Protein AF-A0A0A9X3Y9-F1 (afdb_monomer)

Mean predicted aligned error: 18.19 Å

Solvent-accessible surface area (backbone atoms only — not comparable to full-atom values): 8065 Å² total; per-residue (Å²): 140,82,89,83,89,78,82,82,83,85,75,79,86,80,80,80,79,80,78,83,81,86,80,88,84,90,82,91,84,82,91,76,93,70,94,66,96,68,75,94,68,76,80,76,69,90,61,78,88,78,79,53,53,28,34,36,40,40,36,77,42,88,61,95,56,90,63,62,47,80,47,80,45,82,42,85,88,85,21,41,38,35,42,36,33,38,23,79,68,66,45,67,63,49,51,56,48,48,49,71,76,72,53,58,91,92,58,77,67,38,78,44,75,65,78,134

pLDDT: mean 70.34, std 19.53, range [39.12, 94.69]

Secondary structure (DSSP, 8-state):
---------------------------------------------SS-----SEEEEEEEE-SS-SS-EEEEEEETTTEEEEEEEEESTTHHHHHHHHHHHH--TTS--EEEE---

Foldseek 3Di:
DDDDDDDDDPPDDDDDPDDPDDDDDDDDDDDDDDPDPDDPPVPPPPDDPDDFLEEEEEAEDPDPDQAKDWDWDQDPPNRIYIYIYHYPPPRVVRVVVCCVPPPDPVGDYHYHYDDD

Sequence (116 aa):
GTSISNVDALSRIELHNQECKTDSSESDAENQETESSKDDEIKVKELPVNHAKNQIIIKLGEQPINEYHVEIETVHNNRNRITVIFQKNDLETQIVKFIKEYLKPSKSYGVYFESD

Nearest PDB structures (foldseek):
  3bfk-assembly2_B  TM=5.700E-01  e=4.704E-01  Plasmodium falciparum 3D7
  8imx-assembly1_S  TM=3.424E-01  e=6.110E-01  Homo sapiens
  8imy-assembly1_S  TM=3.207E-01  e=1.254E+00  Homo sapiens

Radius of gyration: 26.27 Å; Cα contacts (8 Å, |Δi|>4): 108; chains: 1; bounding box: 86×44×50 Å

Structure (mmCIF, N/CA/C/O backbone):
data_AF-A0A0A9X3Y9-F1
#
_entry.id   AF-A0A0A9X3Y9-F1
#
loop_
_atom_site.group_PDB
_atom_site.id
_atom_site.type_symbol
_atom_site.label_atom_id
_atom_site.label_alt_id
_atom_site.label_comp_id
_atom_site.label_asym_id
_atom_site.label_entity_id
_atom_site.label_seq_id
_atom_site.pdbx_PDB_ins_code
_atom_site.Cartn_x
_atom_site.Cartn_y
_atom_site.Cartn_z
_atom_site.occupancy
_atom_site.B_iso_or_equiv
_atom_site.auth_seq_id
_atom_site.auth_comp_id
_atom_site.auth_asym_id
_atom_site.auth_atom_id
_atom_site.pdbx_PDB_model_num
ATOM 1 N N . GLY A 1 1 ? -46.252 -31.664 -10.131 1.00 47.94 1 GLY A N 1
ATOM 2 C CA . GLY A 1 1 ? -45.062 -32.078 -9.379 1.00 47.94 1 GLY A CA 1
ATOM 3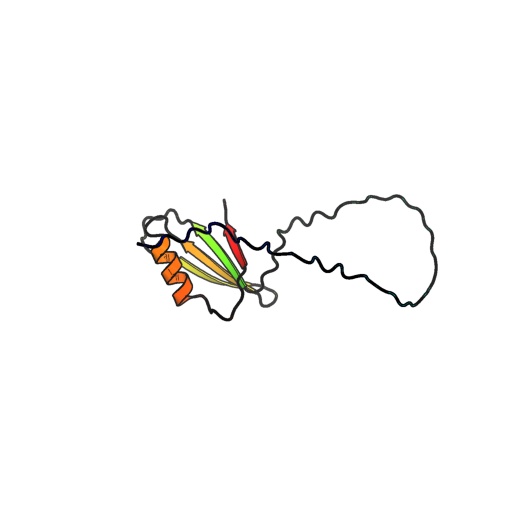 C C . GLY A 1 1 ? -44.202 -32.893 -10.302 1.00 47.94 1 GLY A C 1
ATOM 4 O O . GLY A 1 1 ? -44.686 -33.904 -10.786 1.00 47.94 1 GLY A O 1
ATOM 5 N N . THR A 1 2 ? -42.981 -32.433 -10.553 1.00 43.53 2 THR A N 1
ATOM 6 C CA . THR A 1 2 ? -41.956 -33.223 -11.237 1.00 43.53 2 THR A CA 1
ATOM 7 C C . THR A 1 2 ? -40.610 -32.770 -10.691 1.00 43.53 2 THR A C 1
ATOM 9 O O . THR A 1 2 ? -40.119 -31.698 -11.032 1.00 43.53 2 THR A O 1
ATOM 12 N N . SER A 1 3 ? -40.079 -33.556 -9.758 1.00 48.38 3 SER A N 1
ATOM 13 C CA . SER A 1 3 ? -38.710 -33.444 -9.267 1.00 48.38 3 SER A CA 1
ATOM 14 C C . SER A 1 3 ? -37.771 -33.999 -10.328 1.00 48.38 3 SER A C 1
ATOM 16 O O . SER A 1 3 ? -37.984 -35.113 -10.802 1.00 48.38 3 SER A O 1
ATOM 18 N N . ILE A 1 4 ? -36.724 -33.252 -10.669 1.00 56.09 4 ILE A N 1
ATOM 19 C CA . ILE A 1 4 ? -35.565 -33.790 -11.378 1.00 56.09 4 ILE A CA 1
ATOM 20 C C . ILE A 1 4 ? -34.338 -33.373 -10.569 1.00 56.09 4 ILE A C 1
ATOM 22 O O . ILE A 1 4 ? -33.915 -32.221 -10.583 1.00 56.09 4 ILE A O 1
ATOM 26 N N . SER A 1 5 ? -33.849 -34.327 -9.784 1.00 58.06 5 SER A N 1
ATOM 27 C CA . SER A 1 5 ? -32.543 -34.336 -9.133 1.00 58.06 5 SER A CA 1
ATOM 28 C C . SER A 1 5 ? -31.460 -34.648 -10.161 1.00 58.06 5 SER A C 1
ATOM 30 O O . SER A 1 5 ? -31.676 -35.551 -10.960 1.00 58.06 5 SER A O 1
ATOM 32 N N . ASN A 1 6 ? -30.332 -33.940 -10.093 1.00 51.44 6 ASN A N 1
ATOM 33 C CA . ASN A 1 6 ? -28.977 -34.322 -10.535 1.00 51.44 6 ASN A CA 1
ATOM 34 C C . ASN A 1 6 ? -28.089 -33.119 -10.150 1.00 51.44 6 ASN A C 1
ATOM 36 O O . ASN A 1 6 ? -28.053 -32.129 -10.871 1.00 51.44 6 ASN A O 1
ATOM 40 N N . VAL A 1 7 ? -27.643 -32.961 -8.900 1.00 52.81 7 VAL A N 1
ATOM 41 C CA . VAL A 1 7 ? -26.524 -33.663 -8.237 1.00 52.81 7 VAL A CA 1
ATOM 42 C C . VAL A 1 7 ? -25.320 -33.830 -9.169 1.00 52.81 7 VAL A C 1
ATOM 44 O O . VAL A 1 7 ? -25.340 -34.644 -10.082 1.00 52.81 7 VAL A O 1
ATOM 47 N N . ASP A 1 8 ? -24.310 -33.009 -8.887 1.00 59.16 8 ASP A N 1
ATOM 48 C CA . ASP A 1 8 ? -22.896 -33.140 -9.237 1.00 59.16 8 ASP A CA 1
ATOM 49 C C . ASP A 1 8 ? -22.507 -33.395 -10.697 1.00 59.16 8 ASP 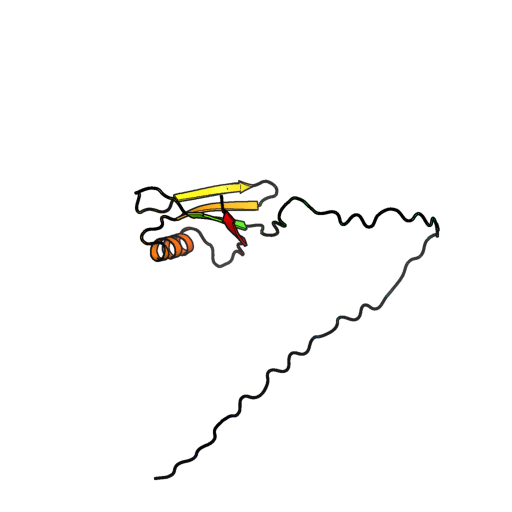A C 1
ATOM 51 O O . ASP A 1 8 ? -22.326 -34.520 -11.154 1.00 59.16 8 ASP A O 1
ATOM 55 N N . ALA A 1 9 ? -22.171 -32.298 -11.374 1.00 53.84 9 ALA A N 1
ATOM 56 C CA . ALA A 1 9 ? -21.196 -32.306 -12.456 1.00 53.84 9 ALA A CA 1
ATOM 57 C C . ALA A 1 9 ? -20.095 -31.270 -12.167 1.00 53.84 9 ALA A C 1
ATOM 59 O O . ALA A 1 9 ? -19.927 -30.291 -12.893 1.00 53.84 9 ALA A O 1
ATOM 60 N N . LEU A 1 10 ? -19.334 -31.474 -11.084 1.00 50.09 10 LEU A N 1
ATOM 61 C CA . LEU A 1 10 ? -18.016 -30.852 -10.921 1.00 50.09 10 LEU A CA 1
ATOM 62 C C . LEU A 1 10 ? -17.058 -31.487 -11.939 1.00 50.09 10 LEU A C 1
ATOM 64 O O . LEU A 1 10 ? -16.356 -32.458 -11.649 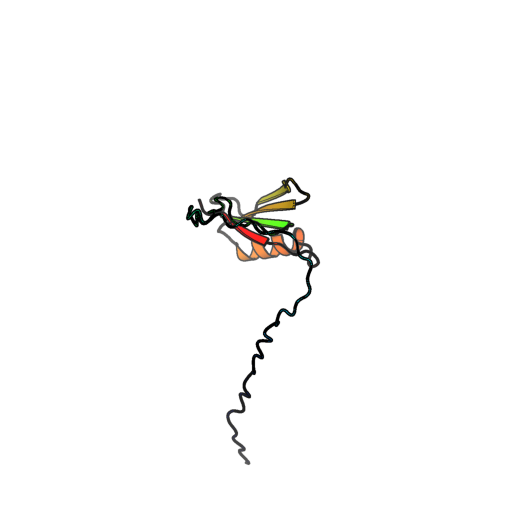1.00 50.09 10 LEU A O 1
ATOM 68 N N . SER A 1 11 ? -17.070 -30.961 -13.165 1.00 48.09 11 SER A N 1
ATOM 69 C CA . SER A 1 11 ? -16.106 -31.345 -14.191 1.00 48.09 11 SER A CA 1
ATOM 70 C C . SER A 1 11 ? -14.742 -30.743 -13.856 1.00 48.09 11 SER A C 1
ATOM 72 O O . SER A 1 11 ? -14.597 -29.539 -13.649 1.00 48.09 11 SER A O 1
ATOM 74 N N . ARG A 1 12 ? -13.763 -31.638 -13.751 1.00 58.66 12 ARG A N 1
ATOM 75 C CA . ARG A 1 12 ? -12.393 -31.439 -13.275 1.00 58.66 12 ARG A CA 1
ATOM 76 C C . ARG A 1 12 ? -11.654 -30.402 -14.124 1.00 58.66 12 ARG A C 1
ATOM 78 O O . ARG A 1 12 ? -11.668 -30.486 -15.347 1.00 58.66 12 ARG A O 1
ATOM 85 N N . ILE A 1 13 ? -10.978 -29.458 -13.471 1.00 53.56 13 ILE A N 1
ATOM 86 C CA . ILE A 1 13 ? -10.002 -28.582 -14.126 1.00 53.56 13 ILE A CA 1
ATOM 87 C C . ILE A 1 13 ? -8.723 -29.404 -14.327 1.00 53.56 13 ILE A C 1
ATOM 89 O O . ILE A 1 13 ? -8.060 -29.782 -13.364 1.00 53.56 13 ILE A O 1
ATOM 93 N N . GLU A 1 14 ? -8.408 -29.709 -15.582 1.00 51.53 14 GLU A N 1
ATOM 94 C CA . GLU A 1 14 ? -7.163 -30.347 -16.013 1.00 51.53 14 GLU A CA 1
ATOM 95 C C . GLU A 1 14 ? -6.070 -29.272 -16.134 1.00 51.53 14 GLU A C 1
ATOM 97 O O . GLU A 1 14 ? -6.061 -28.472 -17.071 1.00 51.53 14 GLU A O 1
ATOM 102 N N . LEU A 1 15 ? -5.152 -29.214 -15.165 1.00 50.53 15 LEU A N 1
ATOM 103 C CA . LEU A 1 15 ? -3.953 -28.377 -15.253 1.00 50.53 15 LEU A CA 1
ATOM 104 C C . LEU A 1 15 ? -2.914 -29.091 -16.126 1.00 50.53 15 LEU A C 1
ATOM 106 O O . LEU A 1 15 ? -2.210 -29.986 -15.663 1.00 50.53 15 LEU A O 1
ATOM 110 N N . HIS A 1 16 ? -2.815 -28.691 -17.394 1.00 46.00 16 HIS A N 1
ATOM 111 C CA . HIS A 1 16 ? -1.680 -29.051 -18.241 1.00 46.00 16 HIS A CA 1
ATOM 112 C C . HIS A 1 16 ? -0.459 -28.225 -17.815 1.00 46.00 16 HIS A C 1
ATOM 114 O O . HIS A 1 16 ? -0.345 -27.049 -18.157 1.00 46.00 16 HIS A O 1
ATOM 120 N N . ASN A 1 17 ? 0.467 -28.846 -17.081 1.00 51.28 17 ASN A N 1
ATOM 121 C CA . ASN A 1 17 ? 1.818 -28.311 -16.928 1.00 51.28 17 ASN A CA 1
ATOM 122 C C . ASN A 1 17 ? 2.552 -28.508 -18.255 1.00 51.28 17 ASN A C 1
ATOM 124 O O . ASN A 1 17 ? 2.941 -29.621 -18.601 1.00 51.28 17 ASN A O 1
ATOM 128 N N . GLN A 1 18 ? 2.707 -27.429 -19.019 1.00 54.91 18 GLN A N 1
ATOM 129 C CA . GLN A 1 18 ? 3.533 -27.444 -20.215 1.00 54.91 18 GLN A CA 1
ATOM 130 C C . GLN A 1 18 ? 5.003 -27.351 -19.783 1.00 54.91 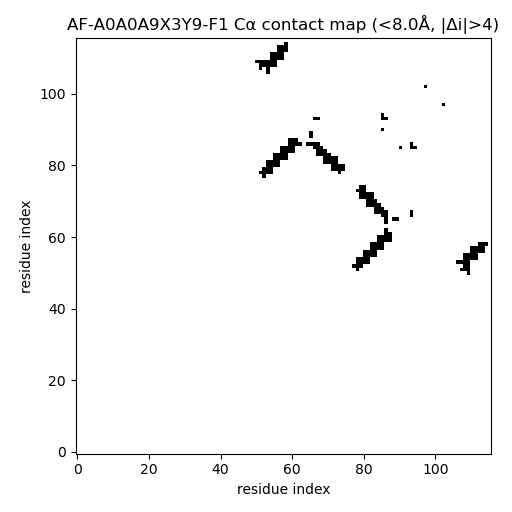18 GLN A C 1
ATOM 132 O O . GLN A 1 18 ? 5.483 -26.299 -19.367 1.00 54.91 18 GLN A O 1
ATOM 137 N N . GLU A 1 19 ? 5.698 -28.485 -19.832 1.00 49.44 19 GLU A N 1
ATOM 138 C CA . GLU A 1 19 ? 7.150 -28.565 -19.700 1.00 49.44 19 GLU A CA 1
ATOM 139 C C . GLU A 1 19 ? 7.793 -27.857 -20.904 1.00 49.44 19 GLU A C 1
ATOM 141 O O . GLU A 1 19 ? 7.691 -28.327 -22.040 1.00 49.44 19 GLU A O 1
ATOM 146 N N . CYS A 1 20 ? 8.458 -26.720 -20.683 1.00 45.38 20 CYS A N 1
ATOM 147 C CA . CYS A 1 20 ? 9.320 -26.132 -21.705 1.00 45.38 20 CYS A CA 1
ATOM 148 C C . CYS A 1 20 ? 10.603 -26.961 -21.797 1.00 45.38 20 CYS A C 1
ATOM 150 O O . CYS A 1 20 ? 11.528 -26.794 -21.003 1.00 45.38 20 CYS A O 1
ATOM 152 N N . LYS A 1 21 ? 10.624 -27.863 -22.781 1.00 44.84 21 LYS A N 1
ATOM 153 C CA . LYS A 1 21 ? 11.830 -28.509 -23.293 1.00 44.84 21 LYS A CA 1
ATOM 154 C C . LYS A 1 21 ? 12.744 -27.449 -23.903 1.00 44.84 21 LYS A C 1
ATOM 156 O O . LYS A 1 21 ? 12.335 -26.694 -24.784 1.00 44.84 21 LYS A O 1
ATOM 161 N N . THR A 1 22 ? 13.968 -27.409 -23.404 1.00 43.25 22 THR A N 1
ATOM 162 C CA . THR A 1 22 ? 15.088 -26.664 -23.970 1.00 43.25 22 THR A CA 1
ATOM 163 C C . THR A 1 22 ? 15.700 -27.521 -25.074 1.00 43.25 22 THR A C 1
ATOM 165 O O . THR A 1 22 ? 16.179 -28.610 -24.773 1.00 43.25 22 THR A O 1
ATOM 168 N N . ASP A 1 23 ? 15.692 -27.036 -26.317 1.00 45.69 23 ASP A N 1
ATOM 169 C CA . ASP A 1 23 ? 16.484 -27.597 -27.415 1.00 45.69 23 ASP A CA 1
ATOM 170 C C . ASP A 1 23 ? 17.497 -26.556 -27.918 1.00 45.69 23 ASP A C 1
ATOM 172 O O . ASP A 1 23 ? 17.240 -25.350 -27.955 1.00 45.69 23 ASP A O 1
ATOM 176 N N . SER A 1 24 ? 18.675 -27.087 -28.219 1.00 46.44 24 SER A N 1
ATOM 177 C CA . SER A 1 24 ? 20.008 -26.492 -28.301 1.00 46.44 24 SER A CA 1
ATOM 178 C C . SER A 1 24 ? 20.343 -25.719 -29.582 1.00 46.44 24 SER A C 1
ATOM 180 O O . SER A 1 24 ? 19.762 -25.983 -30.629 1.00 46.44 24 SER A O 1
ATOM 182 N N . SER A 1 25 ? 21.397 -24.888 -29.500 1.00 49.66 25 SER A N 1
ATOM 183 C CA . SER A 1 25 ? 22.526 -24.796 -30.464 1.00 49.66 25 SER A CA 1
ATOM 184 C C . SER A 1 25 ? 23.476 -23.665 -30.014 1.00 49.66 25 SER A C 1
ATOM 186 O O . SER A 1 25 ? 23.057 -22.512 -29.954 1.00 49.66 25 SER A O 1
ATOM 188 N N . GLU A 1 26 ? 24.628 -23.973 -29.407 1.00 41.41 26 GLU A N 1
ATOM 189 C CA . GLU A 1 26 ? 25.952 -24.248 -30.022 1.00 41.41 26 GLU A CA 1
ATOM 190 C C . GLU A 1 26 ? 26.791 -22.984 -30.293 1.00 41.41 26 GLU A C 1
ATOM 192 O O . GLU A 1 26 ? 26.501 -22.212 -31.202 1.00 41.41 26 GLU A O 1
ATOM 197 N N . SER A 1 27 ? 27.886 -22.836 -29.538 1.00 42.00 27 SER A N 1
ATOM 198 C CA . SER A 1 27 ? 29.199 -22.491 -30.102 1.00 42.00 27 SER A CA 1
ATOM 199 C C . SER A 1 27 ? 30.308 -22.796 -29.088 1.00 42.00 27 SER A C 1
ATOM 201 O O . SER A 1 27 ? 30.355 -22.201 -28.009 1.00 42.00 27 SER A O 1
ATOM 203 N N . ASP A 1 28 ? 31.166 -23.736 -29.476 1.00 40.84 28 ASP A N 1
ATOM 204 C CA . ASP A 1 28 ? 32.383 -24.207 -28.820 1.00 40.84 28 ASP A CA 1
ATOM 205 C C . ASP A 1 28 ? 33.410 -23.106 -28.516 1.00 40.84 28 ASP A C 1
ATOM 207 O O . ASP A 1 28 ? 33.634 -22.227 -29.347 1.00 40.84 28 ASP A O 1
ATOM 211 N N . ALA A 1 29 ? 34.116 -23.236 -27.385 1.00 44.16 29 ALA A N 1
ATOM 212 C CA . ALA A 1 29 ? 35.585 -23.176 -27.340 1.00 44.16 29 ALA A CA 1
ATOM 213 C C . ALA A 1 29 ? 36.137 -23.511 -25.935 1.00 44.16 29 ALA A C 1
ATOM 215 O O . ALA A 1 29 ? 35.890 -22.802 -24.965 1.00 44.16 29 ALA A O 1
ATOM 216 N N . GLU A 1 30 ? 36.942 -24.577 -25.908 1.00 39.12 30 GLU A N 1
ATOM 217 C CA . GLU A 1 30 ? 38.122 -24.818 -25.057 1.00 39.12 30 GLU A CA 1
ATOM 218 C C . GLU A 1 30 ? 37.971 -25.008 -23.534 1.00 39.12 30 GLU A C 1
ATOM 220 O O . GLU A 1 30 ? 38.162 -24.122 -22.708 1.00 39.12 30 GLU A O 1
ATOM 225 N N . ASN A 1 31 ? 37.746 -26.279 -23.198 1.00 45.44 31 ASN A N 1
ATOM 226 C CA . ASN A 1 31 ? 38.464 -27.099 -22.217 1.00 45.44 31 ASN A CA 1
ATOM 227 C C . ASN A 1 31 ? 39.510 -26.408 -21.304 1.00 45.44 31 ASN A C 1
ATOM 229 O O . ASN A 1 31 ? 40.645 -26.170 -21.713 1.00 45.44 31 ASN A O 1
ATOM 233 N N . GLN A 1 32 ? 39.181 -26.283 -20.016 1.00 40.84 32 GLN A N 1
ATOM 234 C CA . GLN A 1 32 ? 40.124 -26.553 -18.928 1.00 40.84 32 GLN A CA 1
ATOM 235 C C . GLN A 1 32 ? 39.399 -27.344 -17.839 1.00 40.84 32 GLN A C 1
ATOM 237 O O . GLN A 1 32 ? 38.677 -26.788 -17.013 1.00 40.84 32 GLN A O 1
ATOM 242 N N . GLU A 1 33 ? 39.612 -28.660 -17.831 1.00 49.53 33 GLU A N 1
ATOM 243 C CA . GLU A 1 33 ? 39.485 -29.444 -16.609 1.00 49.53 33 GLU A CA 1
ATOM 244 C C . GLU A 1 33 ? 40.427 -28.851 -15.560 1.00 49.53 33 GLU A C 1
ATOM 246 O O . GLU A 1 33 ? 41.652 -28.847 -15.686 1.00 49.53 33 GLU A O 1
ATOM 251 N N . THR A 1 34 ? 39.846 -28.331 -14.491 1.00 41.25 34 THR A N 1
ATOM 252 C CA . THR A 1 34 ? 40.511 -28.317 -13.198 1.00 41.25 34 THR A CA 1
ATOM 253 C C . THR A 1 34 ? 39.467 -28.743 -12.189 1.00 41.25 34 THR A C 1
ATOM 255 O O . THR A 1 34 ? 38.680 -27.934 -11.702 1.00 41.25 34 THR A O 1
ATOM 258 N N . GLU A 1 35 ? 39.435 -30.045 -11.910 1.00 51.41 35 GLU A N 1
ATOM 259 C CA . GLU A 1 35 ? 38.822 -30.556 -10.695 1.00 51.41 35 GLU A CA 1
ATOM 260 C C . GLU A 1 35 ? 39.458 -29.827 -9.507 1.00 51.41 35 GLU A C 1
ATOM 262 O O . GLU A 1 35 ? 40.603 -30.061 -9.120 1.00 51.41 35 GLU A O 1
ATOM 267 N N . SER A 1 36 ? 38.716 -28.890 -8.935 1.00 43.09 36 SER A N 1
ATOM 268 C CA . SER A 1 36 ? 38.968 -28.410 -7.591 1.00 43.09 36 SER A CA 1
ATOM 269 C C . SER A 1 36 ? 37.621 -28.308 -6.915 1.00 43.09 36 SER A C 1
ATOM 271 O O . SER A 1 36 ? 36.901 -27.326 -7.062 1.00 43.09 36 SER A O 1
ATOM 273 N N . SER A 1 37 ? 37.283 -29.380 -6.206 1.00 54.81 37 SER A N 1
ATOM 274 C CA . SER A 1 37 ? 36.244 -29.423 -5.191 1.00 54.81 37 SER A CA 1
ATOM 275 C C . SER A 1 37 ? 36.467 -28.255 -4.231 1.00 54.81 37 SER A C 1
ATOM 277 O O . SER A 1 37 ? 37.314 -28.323 -3.340 1.00 54.81 37 SER A O 1
ATOM 279 N N . LYS A 1 38 ? 35.765 -27.151 -4.471 1.00 50.75 38 LYS A N 1
ATOM 280 C CA . LYS A 1 38 ? 35.744 -25.975 -3.610 1.00 50.75 38 LYS A CA 1
ATOM 281 C C . LYS A 1 38 ? 34.317 -25.488 -3.549 1.00 50.75 38 LYS A C 1
ATOM 283 O O . LYS A 1 38 ? 33.853 -24.800 -4.449 1.00 50.75 38 LYS A O 1
ATOM 288 N N . ASP A 1 39 ? 33.677 -25.933 -2.479 1.00 47.94 39 ASP A N 1
ATOM 289 C CA . ASP A 1 39 ? 32.608 -25.238 -1.789 1.00 47.94 39 ASP A CA 1
ATOM 290 C C . ASP A 1 39 ? 31.455 -24.788 -2.692 1.00 47.94 39 ASP A C 1
ATOM 292 O O . ASP A 1 39 ? 31.441 -23.681 -3.231 1.00 47.94 39 ASP A O 1
ATOM 296 N N . ASP A 1 40 ? 30.417 -25.627 -2.750 1.00 49.72 40 ASP A N 1
ATOM 297 C CA . ASP A 1 40 ? 29.037 -25.181 -2.961 1.00 49.72 40 ASP A CA 1
ATOM 298 C C . ASP A 1 40 ? 28.622 -24.266 -1.792 1.00 49.72 40 ASP A C 1
ATOM 300 O O . ASP A 1 40 ? 27.740 -24.571 -0.986 1.00 49.72 40 ASP A O 1
ATOM 304 N N . GLU A 1 41 ? 29.297 -23.129 -1.647 1.00 53.31 41 GLU A N 1
ATOM 305 C CA . GLU A 1 41 ? 28.880 -22.075 -0.751 1.00 53.31 41 GLU A CA 1
ATOM 306 C C . GLU A 1 41 ? 27.666 -21.427 -1.412 1.00 53.31 41 GLU A C 1
ATOM 308 O O . GLU A 1 41 ? 27.763 -20.569 -2.298 1.00 53.31 41 GLU A O 1
ATOM 313 N N . ILE A 1 42 ? 26.483 -21.900 -1.017 1.00 52.34 42 ILE A N 1
ATOM 314 C CA . ILE A 1 42 ? 25.222 -21.225 -1.298 1.00 52.34 42 ILE A CA 1
ATOM 315 C C . ILE A 1 42 ? 25.416 -19.781 -0.841 1.00 52.34 42 ILE A C 1
ATOM 317 O O . ILE A 1 42 ? 25.451 -19.505 0.356 1.00 52.34 42 ILE A O 1
ATOM 321 N N . LYS A 1 43 ? 25.561 -18.852 -1.794 1.00 54.25 43 LYS A N 1
ATOM 322 C CA . LYS A 1 43 ? 25.634 -17.418 -1.505 1.00 54.25 43 LYS A CA 1
ATOM 323 C C . LYS A 1 43 ? 24.294 -16.991 -0.928 1.00 54.25 43 LYS A C 1
ATOM 325 O O . LYS A 1 43 ? 23.387 -16.596 -1.663 1.00 54.25 43 LYS A O 1
ATOM 330 N N . VAL A 1 44 ? 24.165 -17.093 0.389 1.00 52.25 44 VAL A N 1
ATOM 331 C CA . VAL A 1 44 ? 23.054 -16.520 1.134 1.00 52.25 44 VAL A CA 1
ATOM 332 C C . VAL A 1 44 ? 23.160 -15.015 0.932 1.00 52.25 44 VAL A C 1
ATOM 334 O O . VAL A 1 44 ? 24.025 -14.345 1.488 1.00 52.25 44 VAL A O 1
ATOM 337 N N . LYS A 1 45 ? 22.317 -14.470 0.054 1.00 54.50 45 LYS A N 1
ATOM 338 C CA . LYS A 1 45 ? 22.154 -13.023 -0.041 1.00 54.50 45 LYS A CA 1
ATOM 339 C C . LYS A 1 45 ? 21.469 -12.588 1.248 1.00 54.50 45 LYS A C 1
ATOM 341 O O . LYS A 1 45 ? 20.295 -12.874 1.439 1.00 54.50 45 LYS A O 1
ATOM 346 N N . GLU A 1 46 ? 22.205 -11.891 2.105 1.00 53.16 46 GLU A N 1
ATOM 347 C CA . GLU A 1 46 ? 21.699 -11.336 3.372 1.00 53.16 46 GL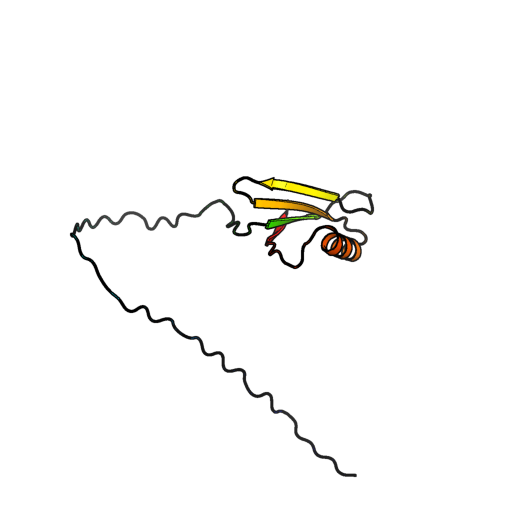U A CA 1
ATOM 348 C C . GLU A 1 46 ? 20.594 -10.288 3.163 1.00 53.16 46 GLU A C 1
ATOM 350 O O . GLU A 1 46 ? 19.873 -9.926 4.089 1.00 53.16 46 GLU A O 1
ATOM 355 N N . LEU A 1 47 ? 20.441 -9.796 1.931 1.00 51.44 47 LEU A N 1
ATOM 356 C CA . LEU A 1 47 ? 19.423 -8.821 1.583 1.00 51.44 47 LEU A CA 1
ATOM 357 C C . LEU A 1 47 ? 18.123 -9.532 1.185 1.00 51.44 47 LEU A C 1
ATOM 359 O O . LEU A 1 47 ? 18.139 -10.315 0.226 1.00 51.44 47 LEU A O 1
ATOM 363 N N . PRO A 1 48 ? 16.984 -9.228 1.840 1.00 57.16 48 PRO A N 1
ATOM 364 C CA . PRO A 1 48 ? 15.691 -9.756 1.430 1.00 57.16 48 PRO A CA 1
ATOM 365 C C . PRO A 1 48 ? 15.459 -9.406 -0.037 1.00 57.16 48 PRO A C 1
ATOM 367 O O . PRO A 1 48 ? 15.737 -8.283 -0.477 1.00 57.16 48 PRO A O 1
ATOM 370 N N . VAL A 1 49 ? 14.994 -10.381 -0.822 1.00 56.06 49 VAL A N 1
ATOM 371 C CA . VAL A 1 49 ? 14.937 -10.229 -2.275 1.00 56.06 49 VAL A CA 1
ATOM 372 C C . VAL A 1 49 ? 13.820 -9.255 -2.658 1.00 56.06 49 VAL A C 1
ATOM 374 O O . VAL A 1 49 ? 12.660 -9.606 -2.851 1.00 56.06 49 VAL A O 1
ATOM 377 N N . ASN A 1 50 ? 14.177 -7.974 -2.716 1.00 62.28 50 ASN A N 1
ATOM 378 C CA . ASN A 1 50 ? 13.256 -6.878 -2.961 1.00 62.28 50 ASN A CA 1
ATOM 379 C C . ASN A 1 50 ? 13.134 -6.611 -4.469 1.00 62.28 50 ASN A C 1
ATOM 381 O O . ASN A 1 50 ? 13.900 -5.831 -5.054 1.00 62.28 50 ASN A O 1
ATOM 385 N N . HIS A 1 51 ? 12.178 -7.292 -5.100 1.00 70.19 51 HIS A N 1
ATOM 386 C CA . HIS A 1 51 ? 11.988 -7.293 -6.554 1.00 70.19 51 HIS A CA 1
ATOM 387 C C . HIS A 1 51 ? 11.086 -6.170 -7.083 1.00 70.19 51 HIS A C 1
ATOM 389 O O . HIS A 1 51 ? 11.108 -5.873 -8.279 1.00 70.19 51 HIS A O 1
ATOM 395 N N . ALA A 1 52 ? 10.288 -5.532 -6.224 1.00 81.38 52 ALA A N 1
ATOM 396 C CA . ALA A 1 52 ? 9.286 -4.570 -6.674 1.00 81.38 52 ALA A CA 1
ATOM 397 C C . ALA A 1 52 ? 9.880 -3.170 -6.910 1.00 81.38 52 ALA A C 1
ATOM 399 O O . ALA A 1 52 ? 10.573 -2.616 -6.052 1.00 81.38 52 ALA A O 1
ATOM 400 N N . LYS A 1 53 ? 9.568 -2.575 -8.073 1.00 86.31 53 LYS A N 1
ATOM 401 C CA . LYS A 1 53 ? 9.948 -1.191 -8.422 1.00 86.31 53 LYS A CA 1
ATOM 402 C C . LYS A 1 53 ? 9.166 -0.144 -7.623 1.00 86.31 53 LYS A C 1
ATOM 404 O O . LYS A 1 53 ? 9.732 0.882 -7.271 1.00 86.31 53 LYS A O 1
ATOM 409 N N . ASN A 1 54 ? 7.885 -0.393 -7.346 1.00 89.94 54 ASN A N 1
ATOM 410 C CA . ASN A 1 54 ? 7.089 0.417 -6.423 1.00 89.94 54 ASN A CA 1
ATOM 411 C C . ASN A 1 54 ? 6.816 -0.421 -5.178 1.00 89.94 54 ASN A C 1
ATOM 413 O O . ASN A 1 54 ? 6.400 -1.573 -5.294 1.00 89.94 54 ASN A O 1
ATOM 417 N N . GLN A 1 55 ? 7.070 0.143 -4.010 1.00 91.00 55 GLN A N 1
ATOM 418 C CA . GLN A 1 55 ? 7.040 -0.563 -2.738 1.00 91.00 55 GLN A CA 1
ATOM 419 C C . GLN A 1 55 ? 6.074 0.146 -1.808 1.00 91.00 55 GLN A C 1
ATOM 421 O O . GLN A 1 55 ? 6.079 1.373 -1.744 1.00 91.00 55 GLN A O 1
ATOM 426 N N . ILE A 1 56 ? 5.276 -0.635 -1.096 1.00 93.69 56 ILE A N 1
ATOM 427 C CA . ILE A 1 56 ? 4.451 -0.172 0.009 1.00 93.69 56 ILE A CA 1
ATOM 428 C C . ILE A 1 56 ? 4.972 -0.884 1.250 1.00 93.69 56 ILE A C 1
ATOM 430 O O . ILE A 1 56 ? 4.950 -2.113 1.299 1.00 93.69 56 ILE A O 1
ATOM 434 N N . ILE A 1 57 ? 5.475 -0.120 2.211 1.00 92.62 57 ILE A N 1
ATOM 435 C CA . ILE A 1 57 ? 5.910 -0.624 3.510 1.00 92.62 57 ILE A CA 1
ATOM 436 C C . ILE A 1 57 ? 4.827 -0.268 4.517 1.00 92.62 57 ILE A C 1
ATOM 438 O O . ILE A 1 57 ? 4.517 0.907 4.703 1.00 92.62 57 ILE A O 1
ATOM 442 N N . ILE A 1 58 ? 4.228 -1.280 5.129 1.00 92.69 58 ILE A N 1
ATOM 443 C CA . ILE A 1 58 ? 3.158 -1.123 6.107 1.00 92.69 58 ILE A CA 1
ATOM 444 C C . ILE A 1 58 ? 3.750 -1.235 7.508 1.00 92.69 58 ILE A C 1
ATOM 446 O O . ILE A 1 58 ? 4.374 -2.244 7.841 1.00 92.69 58 ILE A O 1
ATOM 450 N N . LYS A 1 59 ? 3.497 -0.212 8.326 1.00 91.38 59 LYS A N 1
ATOM 451 C CA . LYS A 1 59 ? 3.765 -0.179 9.766 1.00 91.38 59 LYS A CA 1
ATOM 452 C C . LYS A 1 59 ? 2.457 -0.041 10.531 1.00 91.38 59 LYS A C 1
ATOM 454 O O . LYS A 1 59 ? 1.518 0.601 10.056 1.00 91.38 59 LYS A O 1
ATOM 459 N N . LEU A 1 60 ? 2.415 -0.602 11.733 1.00 89.44 60 LEU A N 1
ATOM 460 C CA . LEU A 1 60 ? 1.341 -0.345 12.687 1.00 89.44 60 LEU A CA 1
ATOM 461 C C . LEU A 1 60 ? 1.829 0.678 13.710 1.00 89.44 60 LEU A C 1
ATOM 463 O O . LEU A 1 60 ? 2.769 0.423 14.454 1.00 89.44 60 LEU A O 1
ATOM 467 N N . GLY A 1 61 ? 1.193 1.844 13.722 1.00 83.31 61 GLY A N 1
ATOM 468 C CA . GLY A 1 61 ? 1.414 2.879 14.718 1.00 83.31 61 GLY A CA 1
ATOM 469 C C . GLY A 1 61 ? 0.761 2.523 16.051 1.00 83.31 61 GLY A C 1
ATOM 470 O O . GLY A 1 61 ? -0.287 1.874 16.109 1.00 83.31 61 GLY A O 1
ATOM 471 N N . GLU A 1 62 ? 1.387 2.975 17.135 1.00 74.50 62 GLU A N 1
ATOM 472 C CA . GLU A 1 62 ? 0.871 2.840 18.505 1.00 74.50 62 GLU A CA 1
ATOM 473 C C . GLU A 1 62 ? 0.320 4.160 19.065 1.00 74.50 62 GLU A C 1
ATOM 475 O O . GLU A 1 62 ? -0.035 4.249 20.239 1.00 74.50 62 GLU A O 1
ATOM 480 N N . GLN A 1 63 ? 0.268 5.211 18.243 1.00 66.25 63 GLN A N 1
ATOM 481 C CA . GLN A 1 63 ? -0.076 6.548 18.709 1.00 66.25 63 GLN A CA 1
ATOM 482 C C . GLN A 1 63 ? -1.596 6.759 18.829 1.00 66.25 63 GLN A C 1
ATOM 484 O O . GLN A 1 63 ? -2.373 6.146 18.102 1.00 66.25 63 GLN A O 1
ATOM 489 N N . PRO A 1 64 ? -2.049 7.663 19.721 1.00 63.84 64 PRO A N 1
ATOM 490 C CA . PRO A 1 64 ? -3.474 7.906 19.979 1.00 63.84 64 PRO A CA 1
ATOM 491 C C . PRO A 1 64 ? -4.185 8.716 18.879 1.00 63.84 64 PRO A C 1
ATOM 493 O O . PRO A 1 64 ? -5.327 9.135 19.059 1.00 63.84 64 PRO A O 1
ATOM 496 N N . ILE A 1 65 ? -3.509 8.999 17.766 1.00 66.50 65 ILE A N 1
ATOM 497 C CA . ILE A 1 65 ? -4.051 9.791 16.661 1.00 66.50 65 ILE A CA 1
ATOM 498 C C . ILE A 1 65 ? -4.902 8.852 15.798 1.00 66.50 65 ILE A C 1
ATOM 500 O O . ILE A 1 65 ? -4.468 7.750 15.495 1.00 66.50 65 ILE A O 1
ATOM 504 N N . ASN A 1 66 ? -6.105 9.265 15.393 1.00 69.12 66 ASN A N 1
ATOM 505 C CA . ASN A 1 66 ? -7.019 8.443 14.578 1.00 69.12 66 ASN A CA 1
ATOM 506 C C . ASN A 1 66 ? -6.771 8.571 13.060 1.00 69.12 66 ASN A C 1
ATOM 508 O O . ASN A 1 66 ? -7.657 8.281 12.257 1.00 69.12 66 ASN A O 1
ATOM 512 N N . GLU A 1 67 ? -5.587 9.029 12.655 1.00 78.69 67 GLU A N 1
ATOM 513 C CA . GLU A 1 67 ? -5.223 9.223 11.251 1.00 78.69 67 GLU A CA 1
ATOM 514 C C . GLU A 1 67 ? -3.961 8.433 10.903 1.00 78.69 67 GLU A C 1
ATOM 516 O O . GLU A 1 67 ? -3.023 8.331 11.702 1.00 78.69 67 GLU A O 1
ATOM 521 N N . TYR A 1 68 ? -3.956 7.860 9.698 1.00 81.94 68 TYR A N 1
ATOM 522 C CA . TYR A 1 68 ? -2.790 7.177 9.152 1.00 81.94 68 TYR A CA 1
ATOM 523 C C . TYR A 1 68 ? -1.785 8.196 8.619 1.00 81.94 68 TYR A C 1
ATOM 525 O O . TYR A 1 68 ? -2.158 9.254 8.115 1.00 81.94 68 TYR A O 1
ATOM 533 N N . HIS A 1 69 ? -0.504 7.859 8.713 1.00 88.56 69 HIS A N 1
ATOM 534 C CA . HIS A 1 69 ? 0.587 8.694 8.213 1.00 88.56 69 HIS A CA 1
ATOM 535 C C . HIS A 1 69 ? 1.185 8.076 6.953 1.00 88.56 69 HIS A C 1
ATOM 537 O O . HIS A 1 69 ? 1.330 6.855 6.875 1.00 88.56 69 HIS A O 1
ATOM 543 N N . VAL A 1 70 ? 1.529 8.906 5.966 1.00 90.44 70 VAL A N 1
ATOM 544 C CA . VAL A 1 70 ? 2.109 8.459 4.692 1.00 90.44 70 VAL A CA 1
ATOM 545 C C . VAL A 1 70 ? 3.387 9.229 4.401 1.00 90.44 70 VAL A C 1
ATOM 547 O O . VAL A 1 70 ? 3.388 10.456 4.334 1.00 90.44 70 VAL A O 1
ATOM 550 N N . GLU A 1 71 ? 4.454 8.489 4.129 1.00 90.25 71 GLU A N 1
ATOM 551 C CA . GLU A 1 71 ? 5.744 9.007 3.690 1.00 90.25 71 GLU A CA 1
ATOM 552 C C . GLU A 1 71 ? 6.062 8.446 2.307 1.00 90.25 71 GLU A C 1
ATOM 554 O O . GLU A 1 71 ? 5.912 7.251 2.051 1.00 90.25 71 GLU A O 1
ATOM 559 N N . ILE A 1 72 ? 6.481 9.313 1.386 1.00 87.75 72 ILE A N 1
ATOM 560 C CA . ILE A 1 72 ? 6.812 8.927 0.014 1.00 87.75 72 ILE A CA 1
ATOM 561 C C . ILE A 1 72 ? 8.273 9.263 -0.239 1.00 87.75 72 ILE A C 1
ATOM 563 O O . ILE A 1 72 ? 8.677 10.423 -0.187 1.00 87.75 72 ILE A O 1
ATOM 567 N N . GLU A 1 73 ? 9.043 8.242 -0.585 1.00 86.00 73 GLU A N 1
ATOM 568 C CA . GLU A 1 73 ? 10.465 8.336 -0.864 1.00 86.00 73 GLU A CA 1
ATOM 569 C C . GLU A 1 73 ? 10.766 7.848 -2.282 1.00 86.00 73 GLU A C 1
ATOM 571 O O . GLU A 1 73 ? 10.257 6.822 -2.751 1.00 86.00 73 GLU A O 1
ATOM 576 N N . THR A 1 74 ? 11.650 8.566 -2.975 1.00 81.88 74 THR A N 1
ATOM 577 C CA . THR A 1 74 ? 12.275 8.051 -4.197 1.00 81.88 74 THR A CA 1
ATOM 578 C C . THR A 1 74 ? 13.586 7.384 -3.808 1.00 81.88 74 THR A C 1
ATOM 580 O O . THR A 1 74 ? 14.538 8.042 -3.396 1.00 81.88 74 THR A O 1
ATOM 583 N N . VAL A 1 75 ? 13.628 6.063 -3.926 1.00 75.94 75 VAL A N 1
ATOM 584 C CA . VAL A 1 75 ? 14.792 5.238 -3.613 1.00 75.94 75 VAL A CA 1
ATOM 585 C C . VAL A 1 75 ? 15.671 5.107 -4.863 1.00 75.94 75 VAL A C 1
ATOM 587 O O . VAL A 1 75 ? 15.196 5.169 -6.002 1.00 75.94 75 VAL A O 1
ATOM 590 N N . HIS A 1 76 ? 16.973 4.903 -4.650 1.00 69.50 76 HIS A N 1
ATOM 591 C CA . HIS A 1 76 ? 17.958 4.664 -5.707 1.00 69.50 76 HIS A CA 1
ATOM 592 C C . HIS A 1 76 ? 17.466 3.614 -6.730 1.00 69.50 76 HIS A C 1
ATOM 594 O O . HIS A 1 76 ? 16.776 2.653 -6.378 1.00 69.50 76 HIS A O 1
ATOM 600 N N . ASN A 1 77 ? 17.851 3.785 -8.002 1.00 72.06 77 ASN A N 1
ATOM 601 C CA . ASN A 1 77 ? 17.424 2.974 -9.158 1.00 72.06 77 ASN A CA 1
ATOM 602 C C . ASN A 1 77 ? 15.954 3.153 -9.593 1.00 72.06 77 ASN A C 1
ATOM 604 O O . ASN A 1 77 ? 15.315 2.186 -10.016 1.00 72.06 77 ASN A O 1
ATOM 608 N N . ASN A 1 78 ? 15.418 4.378 -9.520 1.00 71.25 78 ASN A N 1
ATOM 609 C CA . ASN A 1 78 ? 14.043 4.719 -9.927 1.00 71.25 78 ASN A CA 1
ATOM 610 C C . ASN A 1 78 ? 12.970 3.879 -9.217 1.00 71.25 78 ASN A C 1
ATOM 612 O O . ASN A 1 78 ? 11.923 3.565 -9.794 1.00 71.25 78 ASN A O 1
ATOM 616 N N . ARG A 1 79 ? 13.242 3.476 -7.973 1.00 80.38 79 ARG A N 1
ATOM 617 C CA . ARG A 1 79 ? 12.277 2.749 -7.155 1.00 80.38 79 ARG A CA 1
ATOM 618 C C . ARG A 1 79 ? 11.495 3.751 -6.321 1.00 80.38 79 ARG A C 1
ATOM 620 O O . ARG A 1 79 ? 12.083 4.634 -5.715 1.00 80.38 79 ARG A O 1
ATOM 627 N N . ASN A 1 80 ? 10.178 3.613 -6.277 1.00 87.50 80 ASN A N 1
ATOM 628 C CA . ASN A 1 80 ? 9.347 4.421 -5.386 1.00 87.50 80 ASN A CA 1
ATOM 629 C C . ASN A 1 80 ? 9.034 3.603 -4.144 1.00 87.50 80 ASN A C 1
ATOM 631 O O . ASN A 1 80 ? 8.656 2.435 -4.264 1.00 87.50 80 ASN A O 1
ATOM 635 N N . ARG A 1 81 ? 9.153 4.209 -2.971 1.00 91.19 81 ARG A N 1
ATOM 636 C CA . ARG A 1 81 ? 8.754 3.609 -1.706 1.00 91.19 81 ARG A CA 1
ATOM 637 C C . ARG A 1 81 ? 7.718 4.499 -1.044 1.00 91.19 81 ARG A C 1
ATOM 639 O O . ARG A 1 81 ? 7.901 5.703 -0.948 1.00 91.19 81 ARG A O 1
ATOM 646 N N . ILE A 1 82 ? 6.619 3.889 -0.637 1.00 93.62 82 ILE A N 1
ATOM 647 C CA . ILE A 1 82 ? 5.567 4.519 0.143 1.00 93.62 82 ILE A CA 1
ATOM 648 C C . ILE A 1 82 ? 5.563 3.798 1.481 1.00 93.62 82 ILE A C 1
ATOM 650 O O . ILE A 1 82 ? 5.268 2.606 1.527 1.00 93.62 82 ILE A O 1
ATOM 654 N N . THR A 1 83 ? 5.916 4.490 2.550 1.00 93.56 83 THR A N 1
ATOM 655 C CA . THR A 1 83 ? 5.774 3.973 3.907 1.00 93.56 83 THR A CA 1
ATOM 656 C C . THR A 1 83 ? 4.455 4.490 4.452 1.00 93.56 83 THR A C 1
ATOM 658 O O . THR A 1 83 ? 4.204 5.691 4.443 1.00 93.56 83 THR A O 1
ATOM 661 N N . VAL A 1 84 ? 3.587 3.585 4.886 1.00 93.62 84 VAL A N 1
ATOM 662 C CA . VAL A 1 84 ? 2.306 3.926 5.499 1.00 93.62 84 VAL A CA 1
ATOM 663 C C . VAL A 1 84 ? 2.268 3.384 6.916 1.00 93.62 84 VAL A C 1
ATOM 665 O O . VAL A 1 84 ? 2.548 2.209 7.155 1.00 93.62 84 VAL A O 1
ATOM 668 N N . ILE A 1 85 ? 1.930 4.257 7.858 1.00 92.25 85 ILE A N 1
ATOM 669 C CA . ILE A 1 85 ? 1.753 3.917 9.264 1.00 92.25 85 ILE A CA 1
ATOM 670 C C . ILE A 1 85 ? 0.257 3.961 9.549 1.00 92.25 85 ILE A C 1
ATOM 672 O O . ILE A 1 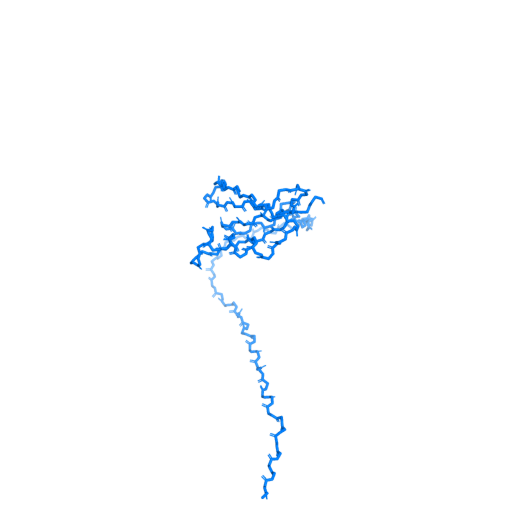85 ? -0.326 5.039 9.671 1.00 92.25 85 ILE A O 1
ATOM 676 N N . PHE A 1 86 ? -0.368 2.788 9.623 1.00 91.25 86 PHE A N 1
ATOM 677 C CA . PHE A 1 86 ? -1.773 2.679 9.999 1.00 91.25 86 PHE A CA 1
ATOM 678 C C . PHE A 1 86 ? -1.925 2.651 11.509 1.00 91.25 86 PHE A C 1
ATOM 680 O O . PHE A 1 86 ? -1.133 2.030 12.213 1.00 91.25 86 PHE A O 1
ATOM 687 N N . GLN A 1 87 ? -2.990 3.262 12.004 1.00 89.62 87 GLN A N 1
ATOM 688 C CA . GLN A 1 87 ? -3.343 3.198 13.414 1.00 89.62 87 GLN A CA 1
ATOM 689 C C . GLN A 1 87 ? -4.231 1.977 13.645 1.00 89.62 87 GLN A C 1
ATOM 691 O O . GLN A 1 87 ? -5.029 1.602 12.786 1.00 89.62 87 GLN A O 1
ATOM 696 N N . LYS A 1 88 ? -4.112 1.345 14.818 1.00 83.44 88 LYS A N 1
ATOM 697 C CA . LYS A 1 88 ? -4.908 0.146 15.148 1.00 83.44 88 LYS A CA 1
ATOM 698 C C . LYS A 1 88 ? -6.417 0.423 15.152 1.00 83.44 88 LYS A C 1
ATOM 700 O O . LYS A 1 88 ? -7.206 -0.459 14.819 1.00 83.44 88 LYS A O 1
ATOM 705 N N . ASN A 1 89 ? -6.814 1.640 15.512 1.00 85.25 89 ASN A N 1
ATOM 706 C CA . ASN A 1 89 ? -8.210 2.061 15.496 1.00 85.25 89 ASN A CA 1
ATOM 707 C C . ASN A 1 89 ? -8.646 2.330 14.055 1.00 85.25 89 ASN A C 1
ATOM 709 O O . ASN A 1 89 ? -7.989 3.103 13.378 1.00 85.25 89 ASN A O 1
ATOM 713 N N . ASP A 1 90 ? -9.765 1.761 13.605 1.00 85.81 90 ASP A N 1
ATOM 714 C CA . ASP A 1 90 ? -10.336 2.028 12.270 1.00 85.81 90 ASP A CA 1
ATOM 715 C C . ASP A 1 90 ? -9.409 1.673 11.081 1.00 85.81 90 ASP A C 1
ATOM 717 O O . ASP A 1 90 ? -9.370 2.348 10.049 1.00 85.81 90 ASP A O 1
ATOM 721 N N . LEU A 1 91 ? -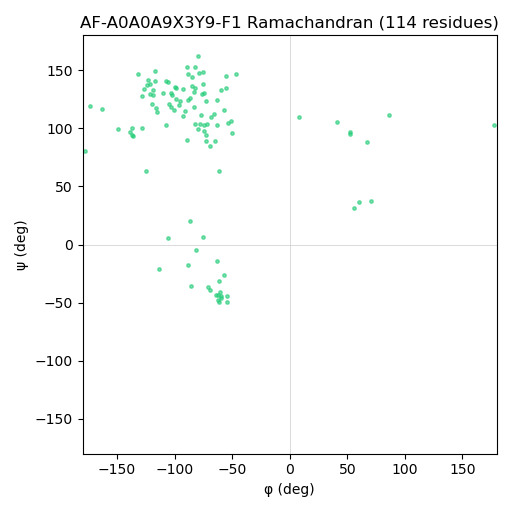8.649 0.582 11.228 1.00 88.25 91 LEU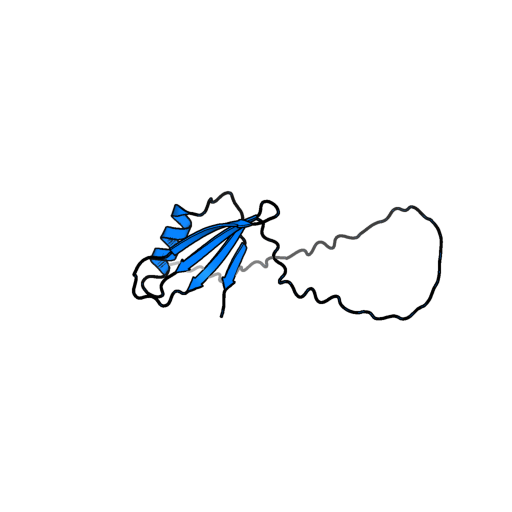 A N 1
ATOM 722 C CA . LEU A 1 91 ? -7.662 0.119 10.248 1.00 88.25 91 LEU A CA 1
ATOM 723 C C . LEU A 1 91 ? -8.249 -0.068 8.837 1.00 88.25 91 LEU A C 1
ATOM 725 O O . LEU A 1 91 ? -7.641 0.340 7.850 1.00 88.25 91 LEU A O 1
ATOM 729 N N . GLU A 1 92 ? -9.434 -0.671 8.728 1.00 91.69 92 GLU A N 1
ATOM 730 C CA . GLU A 1 92 ? -10.065 -0.967 7.436 1.00 91.69 92 GLU A CA 1
ATOM 731 C C . GLU A 1 92 ? -10.368 0.313 6.647 1.00 91.69 92 GLU A C 1
ATOM 733 O O . GLU A 1 92 ? -9.986 0.438 5.480 1.00 91.69 92 GLU A O 1
ATOM 738 N N . THR A 1 93 ? -10.980 1.303 7.297 1.00 92.31 93 THR A N 1
ATOM 739 C CA . THR A 1 93 ? -11.275 2.600 6.680 1.00 92.31 93 THR A CA 1
ATOM 740 C C . THR A 1 93 ? -9.995 3.302 6.239 1.00 92.31 93 THR A C 1
ATOM 742 O O . THR A 1 93 ? -9.952 3.873 5.146 1.00 92.31 93 THR A O 1
ATOM 745 N N . GLN A 1 94 ? -8.939 3.247 7.055 1.00 91.31 94 GLN A N 1
ATOM 746 C CA . GLN A 1 94 ? -7.647 3.843 6.715 1.00 91.31 94 GLN A CA 1
ATOM 747 C C . GLN A 1 94 ? -7.005 3.166 5.503 1.00 91.31 94 GLN A C 1
ATOM 749 O O . GLN A 1 94 ? -6.552 3.861 4.596 1.00 91.31 94 GLN A O 1
ATOM 754 N N . ILE A 1 95 ? -7.028 1.831 5.429 1.00 92.88 95 ILE A N 1
ATOM 755 C CA . ILE A 1 95 ? -6.523 1.081 4.271 1.00 92.88 95 ILE A CA 1
ATOM 756 C C . ILE A 1 95 ? -7.288 1.475 3.005 1.00 92.88 95 ILE A C 1
ATOM 758 O O . ILE A 1 95 ? -6.680 1.751 1.970 1.00 92.88 95 ILE A O 1
ATOM 762 N N . VAL A 1 96 ? -8.621 1.544 3.073 1.00 94.50 96 VAL A N 1
ATOM 763 C CA . VAL A 1 96 ? -9.449 1.918 1.917 1.00 94.50 96 VAL A CA 1
ATOM 764 C C . VAL A 1 96 ? -9.143 3.342 1.451 1.00 94.50 96 VAL A C 1
ATOM 766 O O . VAL A 1 96 ? -9.034 3.571 0.243 1.00 94.50 96 VAL A O 1
ATOM 769 N N . LYS A 1 97 ? -8.995 4.297 2.378 1.00 93.88 97 LYS A N 1
ATOM 770 C CA . LYS A 1 97 ? -8.601 5.679 2.057 1.00 93.88 97 LYS A CA 1
ATOM 771 C C . LYS A 1 97 ? -7.224 5.721 1.401 1.00 93.88 97 LYS A C 1
ATOM 773 O O . LYS A 1 97 ? -7.100 6.257 0.303 1.00 93.88 97 LYS A O 1
ATOM 778 N N . PHE A 1 98 ? -6.242 5.052 2.000 1.00 94.56 98 PHE A N 1
ATOM 779 C CA . PHE A 1 98 ? -4.884 4.970 1.475 1.00 94.56 98 PHE A CA 1
ATOM 780 C C . PHE A 1 98 ? -4.850 4.444 0.034 1.00 94.56 98 PHE A C 1
ATOM 782 O O . PHE A 1 98 ? -4.246 5.064 -0.843 1.00 94.56 98 PHE A O 1
ATOM 789 N N . ILE A 1 99 ? -5.541 3.332 -0.240 1.00 93.81 99 ILE A N 1
ATOM 790 C CA . ILE A 1 99 ? -5.583 2.738 -1.583 1.00 93.81 99 ILE A CA 1
ATOM 791 C C . ILE A 1 99 ? -6.168 3.727 -2.597 1.00 93.81 99 ILE A C 1
ATOM 793 O O . ILE A 1 99 ? -5.626 3.871 -3.692 1.00 93.81 99 ILE A O 1
ATOM 797 N N . LYS A 1 100 ? -7.257 4.418 -2.242 1.00 94.50 100 LYS A N 1
ATOM 798 C CA . LYS A 1 100 ? -7.939 5.362 -3.139 1.00 94.50 100 LYS A CA 1
ATOM 799 C C . LYS A 1 100 ? -7.118 6.619 -3.417 1.00 94.50 100 LYS A C 1
ATOM 801 O O . LYS A 1 100 ? -7.149 7.119 -4.537 1.00 94.50 100 LYS A O 1
ATOM 806 N N . GLU A 1 101 ? -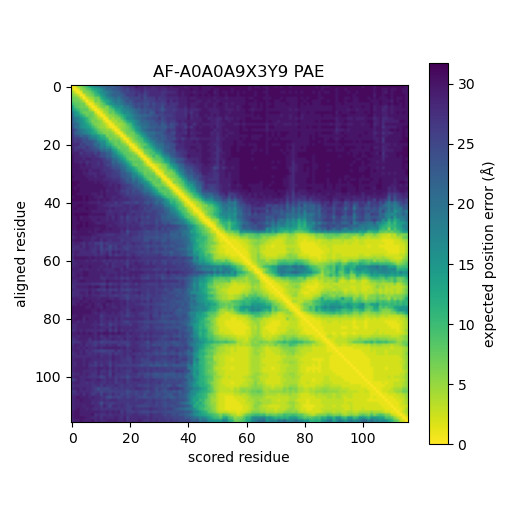6.427 7.137 -2.409 1.00 94.69 101 GLU A N 1
ATOM 807 C CA . GLU A 1 101 ? -5.728 8.422 -2.488 1.00 94.69 101 GLU A CA 1
ATOM 808 C C . GLU A 1 101 ? -4.315 8.285 -3.072 1.00 94.69 101 GLU A C 1
ATOM 810 O O . GLU A 1 101 ? -3.877 9.148 -3.835 1.00 94.69 101 GLU A O 1
ATOM 815 N N . TYR A 1 102 ? -3.610 7.189 -2.770 1.00 93.25 102 TYR A N 1
ATOM 816 C CA . TYR A 1 102 ? -2.173 7.073 -3.045 1.00 93.25 102 TYR A CA 1
ATOM 817 C C . TYR A 1 102 ? -1.808 6.027 -4.102 1.00 93.25 102 TYR A C 1
ATOM 819 O O . TYR A 1 102 ? -0.729 6.117 -4.703 1.00 93.25 102 TYR A O 1
ATOM 827 N N . LEU A 1 103 ? -2.670 5.040 -4.374 1.00 92.56 103 LEU A N 1
ATOM 828 C CA . LEU A 1 103 ? -2.345 3.966 -5.315 1.00 92.56 103 LEU A CA 1
ATOM 829 C C . LEU A 1 103 ? -2.957 4.200 -6.693 1.00 92.56 103 LEU A C 1
ATOM 831 O O . LEU A 1 103 ? -4.122 4.549 -6.856 1.00 92.56 103 LEU A O 1
ATOM 835 N N . LYS A 1 104 ? -2.142 3.969 -7.727 1.00 92.38 104 LYS A N 1
ATOM 836 C CA . LYS A 1 104 ? -2.574 4.029 -9.124 1.00 92.38 104 LYS A CA 1
ATOM 837 C C . LYS A 1 104 ? -2.910 2.615 -9.598 1.00 92.38 104 LYS A C 1
ATOM 839 O O . LYS A 1 104 ? -1.993 1.798 -9.647 1.00 92.38 104 LYS A O 1
ATOM 844 N N . PRO A 1 105 ? -4.147 2.328 -10.040 1.00 91.88 105 PRO A N 1
ATOM 845 C CA . PRO A 1 105 ? -4.548 0.979 -10.455 1.00 91.88 105 PRO A CA 1
ATOM 846 C C . PRO A 1 105 ? -3.697 0.368 -11.579 1.00 91.88 105 PRO A C 1
ATOM 848 O O . PRO A 1 105 ? -3.586 -0.846 -11.683 1.00 91.88 105 PRO A O 1
ATOM 851 N N . SER A 1 106 ? -3.073 1.199 -12.421 1.00 92.38 106 SER A N 1
ATOM 852 C CA . SER A 1 106 ? -2.216 0.759 -13.530 1.00 92.38 106 SER A CA 1
ATOM 853 C C . SER A 1 106 ? -0.783 0.395 -13.124 1.00 92.38 106 SER A C 1
ATOM 855 O O . SER A 1 106 ? 0.004 -0.029 -13.970 1.00 92.38 106 SER A O 1
ATOM 857 N N . LYS A 1 107 ? -0.407 0.588 -11.854 1.00 90.00 107 LYS A N 1
ATOM 858 C CA . LYS A 1 107 ? 0.932 0.284 -11.343 1.00 90.00 107 LYS A CA 1
ATOM 859 C C . LYS A 1 107 ? 0.904 -0.977 -10.484 1.00 90.00 107 LYS A C 1
ATOM 861 O O . LYS A 1 107 ? 0.013 -1.166 -9.668 1.00 90.00 107 LYS A O 1
ATOM 866 N N . SER A 1 108 ? 1.935 -1.806 -10.636 1.00 90.81 108 SER A N 1
ATOM 867 C CA . SER A 1 108 ? 2.204 -2.922 -9.727 1.00 90.81 108 SER A CA 1
ATOM 868 C C . SER A 1 108 ? 3.006 -2.431 -8.519 1.00 90.81 108 SER A C 1
ATOM 870 O O . SER A 1 108 ? 3.961 -1.654 -8.675 1.00 90.81 108 SER A O 1
ATOM 872 N N . TYR A 1 109 ? 2.603 -2.888 -7.335 1.00 92.19 109 TYR A N 1
ATOM 873 C CA . TYR A 1 109 ? 3.205 -2.562 -6.046 1.00 92.19 109 TYR A CA 1
ATOM 874 C C . TYR A 1 109 ? 3.565 -3.853 -5.309 1.00 92.19 109 TYR A C 1
ATOM 876 O O . TYR A 1 109 ? 2.748 -4.767 -5.229 1.00 92.19 109 TYR A O 1
ATOM 884 N N . GLY A 1 110 ? 4.777 -3.920 -4.758 1.00 91.75 110 GLY A N 1
ATOM 885 C CA . GLY A 1 110 ? 5.132 -4.927 -3.759 1.00 91.75 110 GLY A CA 1
ATOM 886 C C . GLY A 1 110 ? 4.741 -4.423 -2.378 1.00 91.75 110 GLY A C 1
ATOM 887 O O . GLY A 1 110 ? 5.137 -3.316 -2.013 1.00 91.75 110 GLY A O 1
ATOM 888 N N . VAL A 1 111 ? 3.965 -5.212 -1.640 1.00 92.19 111 VAL A N 1
ATOM 889 C CA . VAL A 1 111 ? 3.516 -4.877 -0.285 1.00 92.19 111 VAL A CA 1
ATOM 890 C C . VAL A 1 111 ? 4.357 -5.655 0.715 1.00 92.19 111 VAL A C 1
ATOM 892 O O . VAL A 1 111 ? 4.499 -6.870 0.588 1.00 92.19 111 VAL A O 1
ATOM 895 N N . TYR A 1 112 ? 4.909 -4.951 1.696 1.00 90.62 112 TYR A N 1
ATOM 896 C CA . TYR A 1 112 ? 5.758 -5.514 2.736 1.00 90.62 112 TYR A CA 1
ATOM 897 C C . TYR A 1 112 ? 5.287 -5.021 4.100 1.00 90.62 112 TYR A C 1
ATOM 899 O O . TYR A 1 112 ? 4.832 -3.885 4.227 1.00 90.62 112 TYR A O 1
ATOM 907 N N . PHE A 1 113 ? 5.428 -5.868 5.112 1.00 89.56 113 PHE A N 1
ATOM 908 C CA . PHE A 1 113 ? 5.185 -5.508 6.504 1.00 89.56 113 PHE A CA 1
ATOM 909 C C . PHE A 1 113 ? 6.530 -5.311 7.191 1.00 89.56 113 PHE A C 1
ATOM 911 O O . PHE A 1 113 ? 7.405 -6.169 7.076 1.00 89.56 113 PHE A O 1
ATOM 918 N N . GLU A 1 114 ? 6.697 -4.195 7.890 1.00 81.56 114 GLU A N 1
ATOM 919 C CA . GLU A 1 114 ? 7.839 -4.010 8.782 1.00 81.56 114 GLU A CA 1
ATOM 920 C C . GLU A 1 114 ? 7.415 -4.498 10.166 1.00 81.56 114 GLU A C 1
ATOM 922 O O . GLU A 1 114 ? 6.457 -3.989 10.748 1.00 81.56 114 GLU A O 1
ATOM 927 N N . SER A 1 115 ? 8.064 -5.566 10.623 1.00 66.75 115 SER A N 1
ATOM 928 C CA . SER A 1 115 ? 7.920 -6.090 11.981 1.00 66.75 115 SER A CA 1
ATOM 929 C C . SER A 1 115 ? 9.181 -5.687 12.736 1.00 66.75 115 SER A C 1
ATOM 931 O O . SER A 1 115 ? 10.268 -6.036 12.272 1.00 66.75 115 SER A O 1
ATOM 933 N N . ASP A 1 116 ? 9.030 -4.929 13.821 1.00 56.19 116 ASP A N 1
ATOM 934 C CA . ASP A 1 116 ? 10.100 -4.734 14.811 1.00 56.19 116 ASP A CA 1
ATOM 935 C C . ASP A 1 116 ? 10.363 -6.032 15.594 1.00 56.19 116 ASP A C 1
ATOM 937 O O . ASP A 1 116 ? 9.390 -6.792 15.834 1.00 56.19 116 ASP A O 1
#

Organism: Lygus hesperus (NCBI:txid30085)